Protein AF-A0A820QIF1-F1 (afdb_monomer_lite)

Foldseek 3Di:
DVLLLLLLLLLLVLLVVLCVVPPQDPVSSVVSLVVLLVVLVVVLVDPVNVNSSVSNSVNSVCLNVQQHDDPPDDRSNVVSVVVSVVVVVVVVVVCCCCVPVNVPVVVVVVVVVVD

Organism: NCBI:txid433720

Structure (mmCIF, N/CA/C/O backbone):
data_AF-A0A820QIF1-F1
#
_entry.id   AF-A0A820QIF1-F1
#
loop_
_atom_site.group_PDB
_atom_site.id
_atom_site.type_symbol
_atom_site.label_atom_id
_atom_site.label_alt_id
_atom_site.label_comp_id
_atom_site.label_asym_id
_atom_site.label_entity_id
_atom_site.label_seq_id
_atom_site.pdbx_PDB_ins_code
_atom_site.Cartn_x
_atom_site.Cartn_y
_atom_site.Cartn_z
_atom_site.occupancy
_atom_site.B_iso_or_equiv
_atom_site.auth_seq_id
_atom_site.auth_comp_id
_atom_site.auth_asym_id
_atom_site.auth_atom_id
_atom_site.pdbx_PDB_model_num
ATOM 1 N N . MET A 1 1 ? -16.363 8.177 4.083 1.00 50.50 1 MET A N 1
ATOM 2 C CA . MET A 1 1 ? -15.095 8.871 3.749 1.00 50.50 1 MET A CA 1
ATOM 3 C C . MET A 1 1 ? -13.861 8.180 4.349 1.00 50.50 1 MET A C 1
ATOM 5 O O . MET A 1 1 ? -12.969 7.849 3.581 1.00 50.50 1 MET A O 1
ATOM 9 N N . LYS A 1 2 ? -13.833 7.853 5.657 1.00 70.00 2 LYS A N 1
ATOM 10 C CA . LYS A 1 2 ? -12.684 7.202 6.339 1.00 70.00 2 LYS A CA 1
ATOM 11 C C . LYS A 1 2 ? -12.200 5.884 5.694 1.00 70.00 2 LYS A C 1
ATOM 13 O O . LYS A 1 2 ? -11.009 5.696 5.496 1.00 70.00 2 LYS A O 1
ATOM 18 N N . MET A 1 3 ? -13.122 5.012 5.274 1.00 73.75 3 MET A N 1
ATOM 19 C CA . MET A 1 3 ? -12.792 3.697 4.689 1.00 73.75 3 MET A CA 1
ATOM 20 C C . MET A 1 3 ? -12.068 3.766 3.336 1.00 73.75 3 MET A C 1
ATOM 22 O O . MET A 1 3 ? -11.284 2.881 3.010 1.00 73.75 3 MET A O 1
ATOM 26 N N . ARG A 1 4 ? -12.313 4.821 2.546 1.00 71.81 4 ARG A N 1
ATOM 27 C CA . ARG A 1 4 ? -11.675 4.990 1.233 1.00 71.81 4 ARG A CA 1
ATOM 28 C C . ARG A 1 4 ? -10.199 5.331 1.378 1.00 71.81 4 ARG A C 1
ATOM 30 O O . ARG A 1 4 ? -9.378 4.751 0.683 1.00 71.81 4 ARG A O 1
ATOM 37 N N . LEU A 1 5 ? -9.902 6.224 2.324 1.00 76.94 5 LEU A N 1
ATOM 38 C CA . LEU A 1 5 ? -8.546 6.633 2.670 1.00 76.94 5 LEU A CA 1
ATOM 39 C C . LEU A 1 5 ? -7.724 5.436 3.166 1.00 76.94 5 LEU A C 1
ATOM 41 O O . LEU A 1 5 ? -6.615 5.215 2.696 1.00 76.94 5 LEU A O 1
ATOM 45 N N . ILE A 1 6 ? -8.301 4.628 4.060 1.00 81.94 6 ILE A N 1
ATOM 46 C CA . ILE A 1 6 ? -7.661 3.416 4.592 1.00 81.94 6 ILE A CA 1
ATOM 47 C C . ILE A 1 6 ? -7.343 2.429 3.462 1.00 81.94 6 ILE A C 1
ATOM 49 O O . ILE A 1 6 ? -6.230 1.916 3.384 1.00 81.94 6 ILE A O 1
ATOM 53 N N . GLY A 1 7 ? -8.294 2.209 2.549 1.00 83.00 7 GLY A N 1
ATOM 54 C CA . GLY A 1 7 ? -8.081 1.340 1.395 1.00 83.00 7 GLY A CA 1
ATOM 55 C C . GLY A 1 7 ? -6.946 1.824 0.490 1.00 83.00 7 GLY A C 1
ATOM 56 O O . GLY A 1 7 ? -6.059 1.048 0.142 1.00 83.00 7 GLY A O 1
ATOM 57 N N . THR A 1 8 ? -6.918 3.119 0.160 1.00 81.75 8 THR A N 1
ATOM 58 C CA . THR A 1 8 ? -5.832 3.691 -0.651 1.00 81.75 8 THR A CA 1
ATOM 59 C C . THR A 1 8 ? -4.477 3.608 0.044 1.00 81.75 8 THR A C 1
ATOM 61 O O . THR A 1 8 ? -3.476 3.360 -0.620 1.00 81.75 8 THR A O 1
ATOM 64 N N . LEU A 1 9 ? -4.447 3.769 1.369 1.00 83.19 9 LEU A N 1
ATOM 65 C CA . LEU A 1 9 ? -3.229 3.713 2.175 1.00 83.19 9 LEU A CA 1
ATOM 66 C C . LEU A 1 9 ? -2.605 2.317 2.130 1.00 83.19 9 LEU A C 1
ATOM 68 O O . LEU A 1 9 ? -1.443 2.174 1.756 1.00 83.19 9 LEU A O 1
ATOM 72 N N . PHE A 1 10 ? -3.402 1.283 2.414 1.00 84.38 10 PHE A N 1
ATOM 73 C CA . PHE A 1 10 ? -2.945 -0.104 2.331 1.00 84.38 10 PHE A CA 1
ATOM 74 C C . PHE A 1 10 ? -2.489 -0.465 0.920 1.00 84.38 10 PHE A C 1
ATOM 76 O O . PHE A 1 10 ? -1.433 -1.070 0.748 1.00 84.38 10 PHE A O 1
ATOM 83 N N . GLY A 1 11 ? -3.250 -0.050 -0.093 1.00 84.69 11 GLY A N 1
ATOM 84 C CA . GLY A 1 11 ? -2.885 -0.293 -1.480 1.00 84.69 11 GLY A CA 1
ATOM 85 C C . GLY A 1 11 ? -1.574 0.380 -1.897 1.00 84.69 11 GLY A C 1
ATOM 86 O O . GLY A 1 11 ? -0.756 -0.241 -2.570 1.00 84.69 11 GLY A O 1
ATOM 87 N N . ALA A 1 12 ? -1.335 1.622 -1.473 1.00 82.00 12 ALA A N 1
ATOM 88 C CA . ALA A 1 12 ? -0.086 2.330 -1.751 1.00 82.00 12 ALA A CA 1
ATOM 89 C C . ALA A 1 12 ? 1.112 1.695 -1.024 1.00 82.00 12 ALA A C 1
ATOM 91 O O . ALA A 1 12 ? 2.172 1.526 -1.627 1.00 82.00 12 ALA A O 1
ATOM 92 N N . MET A 1 13 ? 0.933 1.275 0.234 1.00 84.50 13 MET A N 1
ATOM 93 C CA . MET A 1 13 ? 1.970 0.566 0.992 1.00 84.50 13 MET A CA 1
ATOM 94 C C . MET A 1 13 ? 2.380 -0.737 0.302 1.00 84.50 13 MET A C 1
ATOM 96 O O . MET A 1 13 ? 3.571 -0.999 0.152 1.00 84.50 13 MET A O 1
ATOM 100 N N . TRP A 1 14 ? 1.418 -1.535 -0.172 1.00 85.25 14 TRP A N 1
ATOM 101 C CA . TRP A 1 14 ? 1.741 -2.778 -0.873 1.00 85.25 14 TRP A CA 1
ATOM 102 C C . TRP A 1 14 ? 2.444 -2.545 -2.209 1.00 85.25 14 TRP A C 1
ATOM 104 O O . TRP A 1 14 ? 3.376 -3.276 -2.548 1.00 85.25 14 TRP A O 1
ATOM 114 N N . ALA A 1 15 ? 2.051 -1.507 -2.952 1.00 82.25 15 ALA A N 1
ATOM 115 C CA . ALA A 1 15 ? 2.741 -1.126 -4.183 1.00 82.25 15 ALA A CA 1
ATOM 116 C C . ALA A 1 15 ? 4.217 -0.790 -3.922 1.00 82.25 15 ALA A C 1
ATOM 118 O O . ALA A 1 15 ? 5.095 -1.220 -4.671 1.00 82.25 15 ALA A O 1
ATOM 119 N N . TYR A 1 16 ? 4.488 -0.067 -2.833 1.00 81.31 16 TY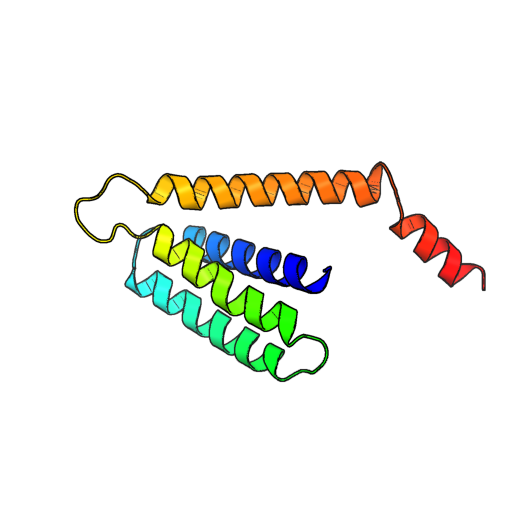R A N 1
ATOM 120 C CA . TYR A 1 16 ? 5.841 0.291 -2.422 1.00 81.31 16 TYR A CA 1
ATOM 121 C C . TYR A 1 16 ? 6.657 -0.924 -1.957 1.00 81.31 16 TYR A C 1
ATOM 123 O O . TYR A 1 16 ? 7.800 -1.094 -2.372 1.00 81.31 16 TYR A O 1
ATOM 131 N N . ILE A 1 17 ? 6.061 -1.822 -1.165 1.00 83.81 17 ILE A N 1
ATOM 132 C CA . ILE A 1 17 ? 6.706 -3.082 -0.757 1.00 83.81 17 ILE A CA 1
ATOM 133 C C . ILE A 1 17 ? 7.044 -3.932 -1.985 1.00 83.81 17 ILE A C 1
ATOM 135 O O . ILE A 1 17 ? 8.158 -4.436 -2.101 1.00 83.81 17 ILE A O 1
ATOM 139 N N . THR A 1 18 ? 6.108 -4.042 -2.929 1.00 82.81 18 THR A N 1
ATOM 140 C CA . THR A 1 18 ? 6.316 -4.780 -4.180 1.00 82.81 18 THR A CA 1
ATOM 141 C C . THR A 1 18 ? 7.471 -4.177 -4.981 1.00 82.81 18 THR A C 1
ATOM 143 O O . THR A 1 18 ? 8.304 -4.911 -5.505 1.00 82.81 18 THR A O 1
ATOM 146 N N . TYR A 1 19 ? 7.572 -2.845 -5.035 1.00 78.44 19 TYR A N 1
ATOM 147 C CA . TYR A 1 19 ? 8.701 -2.165 -5.668 1.00 78.44 19 TYR A CA 1
ATOM 148 C C . TYR A 1 19 ? 10.038 -2.499 -5.004 1.00 78.44 19 TYR A C 1
ATOM 150 O O . TYR A 1 19 ? 10.970 -2.901 -5.697 1.00 78.44 19 TYR A O 1
ATOM 158 N N . LEU A 1 20 ? 10.127 -2.381 -3.678 1.00 82.44 20 LEU A N 1
ATOM 159 C CA . LEU A 1 20 ? 11.360 -2.678 -2.948 1.00 82.44 20 LEU A CA 1
ATOM 160 C C . LEU A 1 20 ? 11.787 -4.143 -3.089 1.00 82.44 20 LEU A C 1
ATOM 162 O O . LEU A 1 20 ? 12.977 -4.426 -3.179 1.00 82.44 20 LEU A O 1
ATOM 166 N N . ALA A 1 21 ? 10.828 -5.069 -3.111 1.00 84.25 21 ALA A N 1
ATOM 167 C CA . ALA A 1 21 ? 11.117 -6.497 -3.147 1.00 84.25 21 ALA A CA 1
ATOM 168 C C . ALA A 1 21 ? 11.514 -7.004 -4.540 1.00 84.25 21 ALA A C 1
ATOM 170 O O . ALA A 1 21 ? 12.315 -7.929 -4.654 1.00 84.25 21 ALA A O 1
ATOM 171 N N . VAL A 1 22 ? 10.922 -6.443 -5.594 1.00 80.62 22 VAL A N 1
ATOM 172 C CA . VAL A 1 22 ? 10.978 -7.025 -6.942 1.00 80.62 22 VAL A CA 1
ATOM 173 C C . VAL A 1 22 ? 11.635 -6.106 -7.976 1.00 80.62 22 VAL A C 1
ATOM 175 O O . VAL A 1 22 ? 12.014 -6.562 -9.062 1.00 80.62 22 VAL A O 1
ATOM 178 N N . SER A 1 23 ? 11.803 -4.820 -7.655 1.00 75.00 23 SER A N 1
ATOM 179 C CA . SER A 1 23 ? 12.243 -3.801 -8.613 1.00 75.00 23 SER A CA 1
ATOM 180 C C . SER A 1 23 ? 11.380 -3.871 -9.884 1.00 75.00 23 SER A C 1
ATOM 182 O O . SER A 1 23 ? 10.169 -4.059 -9.773 1.00 75.00 23 SER A O 1
ATOM 184 N N . ASP A 1 24 ? 11.956 -3.740 -11.082 1.00 70.06 24 ASP A N 1
ATOM 185 C CA . ASP A 1 24 ? 11.216 -3.631 -12.351 1.00 70.06 24 ASP A CA 1
ATOM 186 C C . ASP A 1 24 ? 10.926 -4.952 -13.071 1.00 70.06 24 ASP A C 1
ATOM 188 O O . ASP A 1 24 ? 10.510 -4.959 -14.231 1.00 70.06 24 ASP A O 1
ATOM 192 N N . ASN A 1 25 ? 11.083 -6.094 -12.397 1.00 74.88 25 ASN A N 1
ATOM 193 C CA . ASN A 1 25 ? 10.682 -7.357 -13.002 1.00 74.88 25 ASN A CA 1
ATOM 194 C C . ASN A 1 25 ? 9.148 -7.504 -12.994 1.00 74.88 25 ASN A C 1
ATOM 196 O O . ASN A 1 25 ? 8.512 -7.715 -11.957 1.00 74.88 25 ASN A O 1
ATOM 200 N N . VAL A 1 26 ? 8.560 -7.427 -14.187 1.00 71.88 26 VAL A N 1
ATOM 201 C CA . VAL A 1 26 ? 7.112 -7.483 -14.426 1.00 71.88 26 VAL A CA 1
ATOM 202 C C . VAL A 1 26 ? 6.482 -8.777 -13.904 1.00 71.88 26 VAL A C 1
ATOM 204 O O . VAL A 1 26 ? 5.468 -8.734 -13.210 1.00 71.88 26 VAL A O 1
ATOM 207 N N . TYR A 1 27 ? 7.092 -9.931 -14.179 1.00 76.94 27 TYR A N 1
ATOM 208 C CA . TYR A 1 27 ? 6.531 -11.236 -13.807 1.00 76.94 27 TYR A CA 1
ATOM 209 C C . TYR A 1 27 ? 6.486 -11.430 -12.294 1.00 76.94 27 TYR A C 1
ATOM 211 O O . TYR A 1 27 ? 5.476 -11.859 -11.737 1.00 76.94 27 TYR A O 1
ATOM 219 N N . HIS A 1 28 ? 7.562 -11.049 -11.613 1.00 80.69 28 HIS A N 1
ATOM 220 C CA . HIS A 1 28 ? 7.617 -11.085 -10.158 1.00 80.69 28 HIS A CA 1
ATOM 221 C C . HIS A 1 28 ? 6.662 -10.054 -9.523 1.00 80.69 28 HIS A C 1
ATOM 223 O O . HIS A 1 28 ? 6.091 -10.324 -8.466 1.00 80.69 28 HIS A O 1
ATOM 229 N N . THR A 1 29 ? 6.430 -8.907 -10.177 1.00 76.94 29 THR A N 1
ATOM 230 C CA . THR A 1 29 ? 5.487 -7.878 -9.703 1.00 76.94 29 THR A CA 1
ATOM 231 C C . THR A 1 29 ? 4.063 -8.424 -9.729 1.00 76.94 29 THR A C 1
ATOM 233 O O . THR A 1 29 ? 3.348 -8.335 -8.731 1.00 76.94 29 THR A O 1
ATOM 236 N N . PHE A 1 30 ? 3.669 -9.081 -10.825 1.00 78.88 30 PHE A N 1
ATOM 237 C CA . PHE A 1 30 ? 2.395 -9.797 -10.891 1.00 78.88 30 PHE A CA 1
ATOM 238 C C . PHE A 1 30 ? 2.300 -10.893 -9.828 1.00 78.88 30 PHE A C 1
ATOM 240 O O . PHE A 1 30 ? 1.273 -10.993 -9.158 1.00 78.88 30 PHE A O 1
ATOM 247 N N . GLY A 1 31 ? 3.380 -11.649 -9.609 1.00 84.31 31 GLY A N 1
ATOM 248 C CA . GLY A 1 31 ? 3.455 -12.654 -8.548 1.00 84.31 31 GLY A CA 1
ATOM 249 C C . GLY A 1 31 ? 3.172 -12.085 -7.153 1.00 84.31 31 GLY A C 1
ATOM 250 O O . GLY A 1 31 ? 2.436 -12.701 -6.389 1.00 84.31 31 GLY A O 1
ATOM 251 N N . MET A 1 32 ? 3.678 -10.890 -6.836 1.00 84.19 32 MET A N 1
ATOM 252 C CA . MET A 1 32 ? 3.419 -10.204 -5.561 1.00 84.19 32 MET A CA 1
ATOM 253 C C . MET A 1 32 ? 2.023 -9.582 -5.455 1.00 84.19 32 MET A C 1
ATOM 255 O O . MET A 1 32 ? 1.503 -9.424 -4.350 1.00 84.19 32 MET A O 1
ATOM 259 N N . LEU A 1 33 ? 1.368 -9.254 -6.569 1.00 82.06 33 LEU A N 1
ATOM 260 C CA . LEU A 1 33 ? -0.010 -8.755 -6.542 1.00 82.06 33 LEU A CA 1
ATOM 261 C C . LEU A 1 33 ? -1.027 -9.863 -6.234 1.00 82.06 33 LEU A C 1
ATOM 263 O O . LEU A 1 33 ? -2.027 -9.597 -5.568 1.00 82.06 33 LEU A O 1
ATOM 267 N N . VAL A 1 34 ? -0.770 -11.102 -6.664 1.00 84.44 34 VAL A N 1
ATOM 268 C CA . VAL A 1 34 ? -1.663 -12.254 -6.438 1.00 84.44 34 VAL A CA 1
ATOM 269 C C . VAL A 1 34 ? -2.027 -12.460 -4.957 1.00 84.44 34 VAL A C 1
ATOM 271 O O . VAL A 1 34 ? -3.222 -12.449 -4.651 1.00 84.44 34 VAL A O 1
ATOM 274 N N . PRO A 1 35 ? -1.075 -12.613 -4.011 1.00 85.94 35 PRO A N 1
ATOM 275 C CA . PRO A 1 35 ? -1.416 -12.838 -2.607 1.00 85.94 35 PRO A CA 1
ATOM 276 C C . PRO A 1 35 ? -2.187 -11.660 -2.000 1.00 85.94 35 PRO A C 1
ATOM 278 O O . PRO A 1 35 ? -3.084 -11.868 -1.185 1.00 85.94 35 PRO A O 1
ATOM 281 N N . TRP A 1 36 ? -1.904 -10.431 -2.438 1.00 87.44 36 TRP A N 1
ATOM 282 C CA . TRP A 1 36 ? -2.605 -9.239 -1.965 1.00 87.44 36 TRP A CA 1
ATOM 283 C C . TRP A 1 36 ? -4.059 -9.181 -2.424 1.00 87.44 36 TRP A C 1
ATOM 285 O O . TRP A 1 36 ? -4.957 -8.917 -1.623 1.00 87.44 36 TRP A O 1
ATOM 295 N N . ILE A 1 37 ? -4.304 -9.478 -3.701 1.00 81.94 37 ILE A N 1
ATOM 296 C CA . ILE A 1 37 ? -5.652 -9.539 -4.272 1.00 81.94 37 ILE A CA 1
ATOM 297 C C . ILE A 1 37 ? -6.465 -10.648 -3.599 1.00 81.94 37 ILE A C 1
ATOM 299 O O . ILE A 1 37 ? -7.636 -10.437 -3.293 1.00 81.94 37 ILE A O 1
ATOM 303 N N . LEU A 1 38 ? -5.858 -11.804 -3.314 1.00 85.81 38 LEU A N 1
ATOM 304 C CA . LEU A 1 38 ? -6.532 -12.896 -2.607 1.00 85.81 38 LEU A CA 1
ATOM 305 C C . LEU A 1 38 ? -6.885 -12.510 -1.166 1.00 85.81 38 LEU A C 1
ATOM 307 O O . LEU A 1 38 ? -8.022 -12.706 -0.734 1.00 85.81 38 LEU A O 1
ATOM 311 N N . PHE A 1 39 ? -5.945 -11.903 -0.440 1.00 86.06 39 PHE A N 1
ATOM 312 C CA . PHE A 1 39 ? -6.160 -11.470 0.939 1.00 86.06 39 PHE A CA 1
ATOM 313 C C . PHE A 1 39 ? -7.249 -10.394 1.047 1.00 86.06 39 PHE A C 1
ATOM 315 O O . PHE A 1 39 ? -8.183 -10.526 1.841 1.00 86.06 39 PHE A O 1
ATOM 322 N N . PHE A 1 40 ? -7.193 -9.355 0.208 1.00 83.88 40 PHE A N 1
ATOM 323 C CA . PHE A 1 40 ? -8.220 -8.310 0.203 1.00 83.88 40 PHE A CA 1
ATOM 324 C C . PHE A 1 40 ? -9.529 -8.748 -0.460 1.00 83.88 40 PHE A C 1
ATOM 326 O O . PHE A 1 40 ? -10.590 -8.232 -0.110 1.00 83.88 40 PHE A O 1
ATOM 333 N N . GLY A 1 41 ? -9.487 -9.742 -1.346 1.00 79.56 41 GLY A N 1
ATOM 334 C CA . GLY A 1 41 ? -10.666 -10.434 -1.857 1.00 79.56 41 GLY A CA 1
ATOM 335 C C . GLY A 1 41 ? -11.426 -11.162 -0.748 1.00 79.56 41 GLY A C 1
ATOM 336 O O . GLY A 1 41 ? -12.649 -11.050 -0.680 1.00 79.56 41 GLY A O 1
ATOM 337 N N . TYR A 1 42 ? -10.711 -11.818 0.171 1.00 82.81 42 TYR A N 1
ATOM 338 C CA . TYR A 1 42 ? -11.304 -12.400 1.376 1.00 82.81 42 TYR A CA 1
ATOM 339 C C . TYR A 1 42 ? -11.794 -11.321 2.352 1.00 82.81 42 TYR A C 1
ATOM 341 O O . TYR A 1 42 ? -12.944 -11.353 2.776 1.00 82.81 42 TYR A O 1
ATOM 349 N N . LEU A 1 43 ? -10.989 -10.296 2.658 1.00 80.81 43 LEU A N 1
ATOM 350 C CA . LEU A 1 43 ? -11.430 -9.204 3.542 1.00 80.81 43 LEU A CA 1
ATOM 351 C C . LEU A 1 43 ? -12.669 -8.474 3.010 1.00 80.81 43 LEU A C 1
ATOM 353 O O . LEU A 1 43 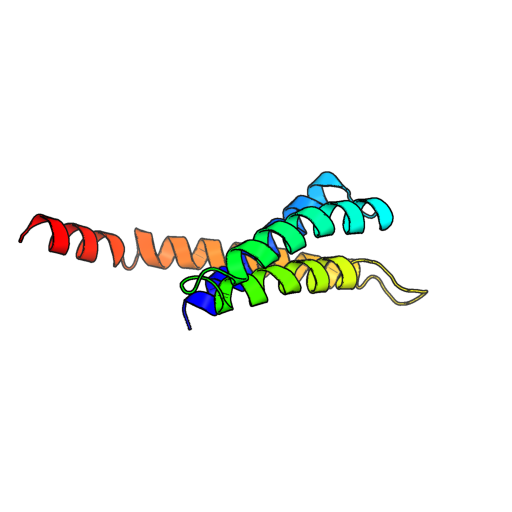? -13.480 -7.992 3.797 1.00 80.81 43 LEU A O 1
ATOM 357 N N . LYS A 1 44 ? -12.856 -8.419 1.688 1.00 78.00 44 LYS A N 1
ATOM 358 C CA . LYS A 1 44 ? -14.060 -7.855 1.074 1.00 78.00 44 LYS A CA 1
ATOM 359 C C . LYS A 1 44 ? -15.333 -8.614 1.465 1.00 78.00 44 LYS A C 1
ATOM 361 O O . LYS A 1 44 ? -16.388 -7.983 1.523 1.00 78.00 44 LYS A O 1
ATOM 366 N N . SER A 1 45 ? -15.266 -9.920 1.740 1.00 80.44 45 SER A N 1
ATOM 367 C CA . SER A 1 45 ? -16.442 -10.695 2.162 1.00 80.44 45 SER A CA 1
ATOM 368 C C . SER A 1 45 ? -16.885 -10.370 3.592 1.00 80.44 45 SER A C 1
ATOM 370 O O . SER A 1 45 ? -18.004 -10.705 3.976 1.00 80.44 45 SER A O 1
ATOM 372 N N . LEU A 1 46 ? -16.044 -9.696 4.383 1.00 82.06 46 LEU A N 1
ATOM 373 C CA . LEU A 1 46 ? -16.405 -9.214 5.710 1.00 82.06 46 LEU A CA 1
ATOM 374 C C . LEU A 1 46 ? -17.148 -7.874 5.594 1.00 82.06 46 LEU A C 1
ATOM 376 O O . LEU A 1 46 ? -16.612 -6.889 5.085 1.00 82.06 46 LEU A O 1
ATOM 380 N N . SER A 1 47 ? -18.372 -7.825 6.130 1.00 72.50 47 SER A N 1
ATOM 381 C CA . SER A 1 47 ? -19.285 -6.662 6.091 1.00 72.50 47 SER A CA 1
ATOM 382 C C . SER A 1 47 ? -18.624 -5.334 6.511 1.00 72.50 47 SER A C 1
ATOM 384 O O . SER A 1 47 ? -18.854 -4.290 5.904 1.00 72.50 47 SER A O 1
ATOM 386 N N . GLN A 1 48 ? -17.713 -5.383 7.487 1.00 77.88 48 GLN A N 1
ATOM 387 C CA . GLN A 1 48 ? -16.957 -4.231 7.989 1.00 77.88 48 GLN A CA 1
ATOM 388 C C . GLN A 1 48 ? -15.960 -3.639 6.977 1.00 77.88 48 GLN A C 1
ATOM 390 O O . GLN A 1 48 ? -15.669 -2.448 7.038 1.00 77.88 48 GLN A O 1
ATOM 395 N N . TRP A 1 49 ? -15.400 -4.444 6.074 1.00 76.62 49 TRP A N 1
ATOM 396 C CA . TRP A 1 49 ? -14.238 -4.051 5.268 1.00 76.62 49 TRP A CA 1
ATOM 397 C C . TRP A 1 49 ? -14.537 -3.914 3.779 1.00 76.62 49 TRP A C 1
ATOM 399 O O . TRP A 1 49 ? -13.681 -3.416 3.053 1.00 76.62 49 TRP A O 1
ATOM 409 N N . GLY A 1 50 ? -15.738 -4.276 3.315 1.00 76.19 50 GLY A N 1
ATOM 410 C CA . GLY A 1 50 ? -16.074 -4.384 1.889 1.00 76.19 50 GLY A CA 1
ATOM 411 C C . GLY A 1 50 ? -15.592 -3.218 1.015 1.00 76.19 50 GLY A C 1
ATOM 412 O O . GLY A 1 50 ? -14.970 -3.429 -0.029 1.00 76.19 50 GLY A O 1
ATOM 413 N N . TYR A 1 51 ? -15.805 -1.976 1.458 1.00 77.50 51 TYR A N 1
ATOM 414 C CA . TYR A 1 51 ? -15.402 -0.792 0.694 1.00 77.50 51 TYR A CA 1
ATOM 415 C C . TYR A 1 51 ? -13.894 -0.508 0.754 1.00 77.50 51 TYR A C 1
ATOM 417 O O . TYR A 1 51 ? -13.273 -0.252 -0.277 1.00 77.50 51 TYR A O 1
ATOM 425 N N . ALA A 1 52 ? -13.289 -0.584 1.944 1.00 82.06 52 ALA A N 1
ATOM 426 C CA . ALA A 1 52 ? -11.852 -0.372 2.122 1.00 82.06 52 ALA A CA 1
ATOM 427 C C . ALA A 1 52 ? -11.036 -1.454 1.404 1.00 82.06 52 ALA A C 1
ATOM 429 O O . ALA A 1 52 ? -10.058 -1.145 0.728 1.00 82.06 52 ALA A O 1
ATOM 430 N N . ALA A 1 53 ? -11.485 -2.705 1.490 1.00 80.75 53 ALA A N 1
ATOM 431 C CA . ALA A 1 53 ? -10.840 -3.850 0.875 1.00 80.75 53 ALA A CA 1
ATOM 432 C C . ALA A 1 53 ? -10.908 -3.807 -0.653 1.00 80.75 53 ALA A C 1
ATOM 434 O O . ALA A 1 53 ? -9.922 -4.103 -1.322 1.00 80.75 53 ALA A O 1
ATOM 435 N N . THR A 1 54 ? -12.034 -3.351 -1.211 1.00 78.62 54 THR A N 1
ATOM 436 C CA . THR A 1 54 ? -12.153 -3.143 -2.660 1.00 78.62 54 THR A CA 1
ATOM 437 C C . THR A 1 54 ? -11.128 -2.116 -3.141 1.00 78.62 54 THR A C 1
ATOM 439 O O . THR A 1 54 ? -10.392 -2.377 -4.086 1.00 78.62 54 THR A O 1
ATOM 442 N N . VAL A 1 55 ? -11.023 -0.969 -2.465 1.00 81.25 55 VAL A N 1
ATOM 443 C CA . VAL A 1 55 ? -10.060 0.075 -2.846 1.00 81.25 55 VAL A CA 1
ATOM 444 C C . VAL A 1 55 ? -8.615 -0.411 -2.664 1.00 81.25 55 VAL A C 1
ATOM 446 O O . VAL A 1 55 ? -7.816 -0.274 -3.586 1.00 81.25 55 VAL A O 1
ATOM 449 N N . ALA A 1 56 ? -8.302 -1.066 -1.542 1.00 83.38 56 ALA A N 1
ATOM 450 C CA . ALA A 1 56 ? -6.979 -1.636 -1.274 1.00 83.38 56 ALA A CA 1
ATOM 451 C C . ALA A 1 56 ? -6.553 -2.705 -2.285 1.00 83.38 56 ALA A C 1
ATOM 453 O O . ALA A 1 56 ? -5.363 -2.843 -2.552 1.00 83.38 56 ALA A O 1
ATOM 454 N N . CYS A 1 57 ? -7.499 -3.443 -2.865 1.00 80.62 57 CYS A N 1
ATOM 455 C CA . CYS A 1 57 ? -7.218 -4.449 -3.883 1.00 80.62 57 CYS A CA 1
ATOM 456 C C . CYS A 1 57 ? -6.796 -3.821 -5.223 1.00 80.62 57 CYS A C 1
ATOM 458 O O . CYS A 1 57 ? -5.892 -4.330 -5.882 1.00 80.62 57 CYS A O 1
ATOM 460 N N . PHE A 1 58 ? -7.429 -2.715 -5.633 1.00 75.44 58 PHE A N 1
ATOM 461 C CA . PHE A 1 58 ? -7.187 -2.098 -6.944 1.00 75.44 58 PHE A CA 1
ATOM 462 C C . PHE A 1 58 ? -6.047 -1.078 -6.944 1.00 75.44 58 PHE A C 1
ATOM 464 O O . PHE A 1 58 ? -5.318 -0.971 -7.929 1.00 75.44 58 PHE A O 1
ATOM 471 N N . THR A 1 59 ? -5.860 -0.337 -5.852 1.00 82.25 59 THR A N 1
ATOM 472 C CA . THR A 1 59 ? -4.829 0.704 -5.763 1.00 82.25 59 THR A CA 1
ATOM 473 C C . THR A 1 59 ? -3.403 0.211 -6.081 1.00 82.25 59 THR A C 1
ATOM 475 O O . THR A 1 59 ? -2.757 0.860 -6.903 1.00 82.25 59 THR A O 1
ATOM 478 N N . PRO A 1 60 ? -2.893 -0.916 -5.540 1.00 78.50 60 PRO A N 1
ATOM 479 C CA . PRO A 1 60 ? -1.532 -1.348 -5.833 1.00 78.50 60 PRO A CA 1
ATOM 480 C C . PRO A 1 60 ? -1.361 -1.784 -7.279 1.00 78.50 60 PRO A C 1
ATOM 482 O O . PRO A 1 60 ? -0.317 -1.513 -7.860 1.00 78.50 60 PRO A O 1
ATOM 485 N N . VAL A 1 61 ? -2.390 -2.401 -7.867 1.00 77.50 61 VAL A N 1
ATOM 486 C CA . VAL A 1 61 ? -2.406 -2.825 -9.272 1.00 77.50 61 VAL A CA 1
ATOM 487 C C . VAL A 1 61 ? -2.262 -1.614 -10.190 1.00 77.50 61 VAL A C 1
ATOM 489 O O . VAL A 1 61 ? -1.409 -1.611 -11.068 1.00 77.50 61 VAL A O 1
ATOM 492 N N . ILE A 1 62 ? -3.035 -0.551 -9.947 1.00 75.44 62 ILE A N 1
ATOM 493 C CA . ILE A 1 62 ? -2.968 0.686 -10.741 1.00 75.44 62 ILE A CA 1
ATOM 494 C C . ILE A 1 62 ? -1.579 1.329 -10.638 1.00 75.44 62 ILE A C 1
ATOM 496 O O . ILE A 1 62 ? -1.019 1.759 -11.642 1.00 75.44 62 ILE A O 1
ATOM 500 N N . ILE A 1 63 ? -1.013 1.379 -9.432 1.00 76.19 63 ILE A N 1
ATOM 501 C CA . ILE A 1 63 ? 0.285 2.013 -9.180 1.00 76.19 63 ILE A CA 1
ATOM 502 C C . ILE A 1 63 ? 1.431 1.211 -9.813 1.00 76.19 63 ILE A C 1
ATOM 504 O O . ILE A 1 63 ? 2.283 1.784 -10.488 1.00 76.19 63 ILE A O 1
ATOM 508 N N . THR A 1 64 ? 1.459 -0.108 -9.614 1.00 73.25 64 THR A N 1
ATOM 509 C CA . THR A 1 64 ? 2.520 -0.972 -10.160 1.00 73.25 64 THR A CA 1
ATOM 510 C C . THR A 1 64 ? 2.435 -1.097 -11.678 1.00 73.25 64 THR A C 1
ATOM 512 O 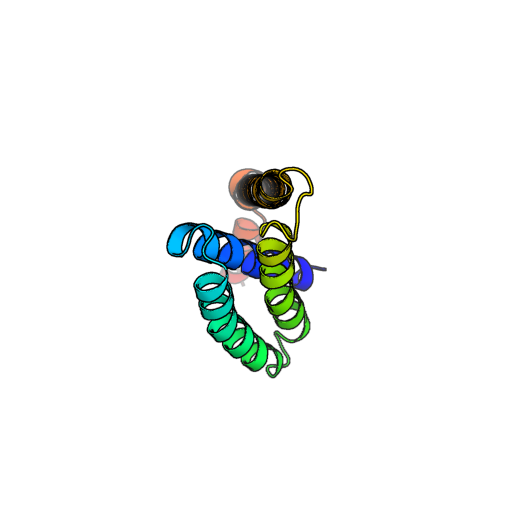O . THR A 1 64 ? 3.465 -0.996 -12.338 1.00 73.25 64 THR A O 1
ATOM 515 N N . LEU A 1 65 ? 1.234 -1.223 -12.253 1.00 68.56 65 LEU A N 1
ATOM 516 C CA . LEU A 1 65 ? 1.053 -1.226 -13.710 1.00 68.56 65 LEU A CA 1
ATOM 517 C C . LEU A 1 65 ? 1.371 0.129 -14.341 1.00 68.56 65 LEU A C 1
ATOM 519 O O . LEU A 1 65 ? 1.949 0.164 -15.419 1.00 68.56 65 LEU A O 1
ATOM 523 N N . GLY A 1 66 ? 1.043 1.234 -13.666 1.00 65.06 66 GLY A N 1
ATOM 524 C CA . GLY A 1 66 ? 1.414 2.575 -14.119 1.00 65.06 66 GLY A CA 1
ATOM 525 C C . GLY A 1 66 ? 2.924 2.830 -14.103 1.00 65.06 66 GLY A C 1
ATOM 526 O O . GLY A 1 66 ? 3.387 3.751 -14.772 1.00 65.06 66 GLY A O 1
ATOM 527 N N . ARG A 1 67 ? 3.694 2.022 -13.358 1.00 65.69 67 ARG A N 1
ATOM 528 C CA . ARG A 1 67 ? 5.157 2.113 -13.311 1.00 65.69 67 ARG A CA 1
ATOM 529 C C . ARG A 1 67 ? 5.835 1.368 -14.459 1.00 65.69 67 ARG A C 1
ATOM 531 O O . ARG A 1 67 ? 6.875 1.815 -14.935 1.00 65.69 67 ARG A O 1
ATOM 538 N N . ILE A 1 68 ? 5.281 0.228 -14.868 1.00 62.69 68 ILE A N 1
ATOM 539 C CA . ILE A 1 68 ? 5.888 -0.629 -15.889 1.00 62.69 68 ILE A CA 1
ATOM 540 C C . ILE A 1 68 ? 5.771 0.079 -17.247 1.00 62.69 68 ILE A C 1
ATOM 542 O O . ILE A 1 68 ? 4.652 0.354 -17.685 1.00 62.69 68 ILE A O 1
ATOM 546 N N . PRO A 1 69 ? 6.888 0.371 -17.938 1.00 56.16 69 PRO A N 1
ATOM 547 C CA . PRO A 1 69 ? 6.828 0.968 -19.263 1.00 56.16 69 PRO A CA 1
ATOM 548 C C . PRO A 1 69 ? 6.193 -0.030 -20.241 1.00 56.16 69 PRO A C 1
ATOM 550 O O . PRO A 1 69 ? 6.764 -1.075 -20.549 1.00 56.16 69 PRO A O 1
ATOM 553 N N . TYR A 1 70 ? 4.990 0.282 -20.718 1.00 50.25 70 TYR A N 1
ATOM 554 C CA . TYR A 1 70 ? 4.360 -0.409 -21.841 1.00 50.25 70 TYR A CA 1
ATOM 555 C C . TYR A 1 70 ? 4.743 0.327 -23.138 1.00 50.25 70 TYR A C 1
ATOM 557 O O . TYR A 1 70 ? 4.101 1.306 -23.508 1.00 50.25 70 TYR A O 1
ATOM 565 N N . GLY A 1 71 ? 5.791 -0.139 -23.828 1.00 53.88 71 GLY A N 1
ATOM 566 C CA . GLY A 1 71 ? 6.263 0.423 -25.108 1.00 53.88 71 GLY A CA 1
ATOM 567 C C . GLY A 1 71 ? 7.249 1.600 -24.994 1.00 53.88 71 GLY A C 1
ATOM 568 O O . GLY A 1 71 ? 7.716 1.921 -23.906 1.00 53.88 71 GLY A O 1
ATOM 569 N N . ASP A 1 72 ? 7.558 2.246 -26.129 1.00 47.28 72 ASP A N 1
ATOM 570 C CA . ASP A 1 72 ? 8.566 3.326 -26.295 1.00 47.28 72 ASP A CA 1
ATOM 571 C C . ASP A 1 72 ? 8.175 4.695 -25.692 1.00 47.28 72 ASP A C 1
ATOM 573 O O . ASP A 1 72 ? 8.748 5.738 -26.015 1.00 47.28 72 ASP A O 1
ATOM 577 N N . THR A 1 73 ? 7.172 4.748 -24.821 1.00 48.88 73 THR A N 1
ATOM 578 C CA . THR A 1 73 ? 6.742 6.005 -24.201 1.00 48.88 73 THR A CA 1
ATOM 579 C C . THR A 1 73 ? 7.585 6.315 -22.964 1.00 48.88 73 THR A C 1
ATOM 581 O O . THR A 1 73 ? 7.732 5.454 -22.102 1.00 48.88 73 THR A O 1
ATOM 584 N N . LEU A 1 74 ? 8.109 7.552 -22.917 1.00 49.72 74 LEU A N 1
ATOM 585 C CA . LEU A 1 74 ? 8.770 8.293 -21.819 1.00 49.72 74 LEU A CA 1
ATOM 586 C C . LEU A 1 74 ? 8.595 7.718 -20.396 1.00 49.72 74 LEU A C 1
ATOM 588 O O . LEU A 1 74 ? 7.529 7.194 -20.092 1.00 49.72 74 LEU A O 1
ATOM 592 N N . PRO A 1 75 ? 9.566 7.915 -19.475 1.00 55.66 75 PRO A N 1
ATOM 593 C CA . PRO A 1 75 ? 9.649 7.217 -18.188 1.00 55.66 75 PRO A CA 1
ATOM 594 C C . PRO A 1 75 ? 8.505 7.595 -17.225 1.00 55.66 75 PRO A C 1
ATOM 596 O O . PRO A 1 75 ? 8.685 8.332 -16.256 1.00 55.66 75 PRO A O 1
ATOM 599 N N . ALA A 1 76 ? 7.311 7.051 -17.468 1.00 50.78 76 ALA A N 1
ATOM 600 C CA . ALA A 1 76 ? 6.122 7.158 -16.626 1.00 50.78 76 ALA A CA 1
ATOM 601 C C . ALA A 1 76 ? 6.336 6.500 -15.251 1.00 50.78 76 ALA A C 1
ATOM 603 O O . ALA A 1 76 ? 5.662 6.853 -14.282 1.00 50.78 76 ALA A O 1
ATOM 604 N N . GLY A 1 77 ? 7.348 5.626 -15.148 1.00 52.97 77 GLY A N 1
ATOM 605 C CA . GLY A 1 77 ? 7.809 5.015 -13.904 1.00 52.97 77 GLY A CA 1
ATOM 606 C C . GLY A 1 77 ? 8.099 6.020 -12.788 1.00 52.97 77 GLY A C 1
ATOM 607 O O . GLY A 1 77 ? 7.731 5.771 -11.640 1.00 52.97 77 GLY A O 1
ATOM 608 N N . ASN A 1 78 ? 8.653 7.193 -13.119 1.00 57.28 78 ASN A N 1
ATOM 609 C CA . ASN A 1 78 ? 8.957 8.224 -12.120 1.00 57.28 78 ASN A CA 1
ATOM 610 C C . ASN A 1 78 ? 7.703 8.903 -11.559 1.00 57.28 78 ASN A C 1
ATOM 612 O O . ASN A 1 78 ? 7.681 9.270 -10.390 1.00 57.28 78 ASN A O 1
ATOM 616 N N . TYR A 1 79 ? 6.643 9.053 -12.355 1.00 57.72 79 TYR A N 1
ATOM 617 C CA . TYR A 1 79 ? 5.438 9.769 -11.926 1.00 57.72 79 TYR A CA 1
ATOM 618 C C . TYR A 1 79 ? 4.601 8.963 -10.927 1.00 57.72 79 TYR A C 1
ATOM 620 O O . TYR A 1 79 ? 4.057 9.524 -9.974 1.00 57.72 79 TYR A O 1
ATOM 628 N N . ALA A 1 80 ? 4.496 7.647 -11.133 1.00 60.12 80 ALA A N 1
ATOM 629 C CA . ALA A 1 80 ? 3.799 6.767 -10.199 1.00 60.12 80 ALA A CA 1
ATOM 630 C C . ALA A 1 80 ? 4.541 6.689 -8.856 1.00 60.12 80 ALA A C 1
ATOM 632 O O . ALA A 1 80 ? 3.903 6.750 -7.807 1.00 60.12 80 ALA A O 1
ATOM 633 N N . LEU A 1 81 ? 5.875 6.617 -8.893 1.00 59.97 81 LEU A N 1
ATOM 634 C CA . LEU A 1 81 ? 6.719 6.579 -7.701 1.00 59.97 81 LEU A CA 1
ATOM 635 C C . LEU A 1 81 ? 6.661 7.897 -6.917 1.00 59.97 81 LEU A C 1
ATOM 637 O O . LEU A 1 81 ? 6.394 7.873 -5.717 1.00 59.97 81 LEU A O 1
ATOM 641 N N . LEU A 1 82 ? 6.772 9.034 -7.611 1.00 61.91 82 LEU A N 1
ATOM 642 C CA . LEU A 1 82 ? 6.646 10.364 -7.014 1.00 61.91 82 LEU A CA 1
ATOM 643 C C . LEU A 1 82 ? 5.304 10.526 -6.281 1.00 61.91 82 LEU A C 1
ATOM 645 O O . LEU A 1 82 ? 5.266 10.997 -5.151 1.00 61.91 82 LEU A O 1
ATOM 649 N N . ARG A 1 83 ? 4.199 10.036 -6.859 1.00 63.50 83 ARG A N 1
ATOM 650 C CA . ARG A 1 83 ? 2.884 10.075 -6.193 1.00 63.50 83 ARG A CA 1
ATOM 651 C C . ARG A 1 83 ? 2.766 9.163 -4.970 1.00 63.50 83 ARG A C 1
ATOM 653 O O . ARG A 1 83 ? 1.940 9.432 -4.096 1.00 63.50 83 ARG A O 1
ATOM 660 N N . ILE A 1 84 ? 3.520 8.065 -4.907 1.00 65.62 84 ILE A N 1
ATOM 661 C CA . ILE A 1 84 ? 3.574 7.220 -3.703 1.00 65.62 84 ILE A CA 1
ATOM 662 C C . ILE A 1 84 ? 4.332 7.957 -2.601 1.00 65.62 84 ILE A C 1
ATOM 664 O O . ILE A 1 84 ? 3.856 7.990 -1.466 1.00 65.62 84 ILE A O 1
ATOM 668 N N . GLU A 1 85 ? 5.467 8.570 -2.936 1.00 64.44 85 GLU A N 1
ATOM 669 C CA . GLU A 1 85 ? 6.266 9.360 -1.997 1.00 64.44 85 GLU A CA 1
ATOM 670 C C . GLU A 1 85 ? 5.468 10.553 -1.458 1.00 64.44 85 GLU A C 1
ATOM 672 O O . GLU A 1 85 ? 5.375 10.736 -0.244 1.00 64.44 85 GLU A O 1
ATOM 677 N N . GLU A 1 86 ? 4.791 11.298 -2.332 1.00 65.44 86 GLU A N 1
ATOM 678 C CA . GLU A 1 86 ? 3.910 12.405 -1.946 1.00 65.44 86 GLU A CA 1
ATOM 679 C C . GLU A 1 86 ? 2.769 11.945 -1.026 1.00 65.44 86 GLU A C 1
ATOM 681 O O . GLU A 1 86 ? 2.465 12.608 -0.031 1.00 65.44 86 GLU A O 1
ATOM 686 N N . ASN A 1 87 ? 2.161 10.784 -1.299 1.00 65.12 87 ASN A N 1
ATOM 687 C CA . ASN A 1 87 ? 1.145 10.214 -0.412 1.00 65.12 87 ASN A CA 1
ATOM 688 C C . ASN A 1 87 ? 1.728 9.811 0.949 1.00 65.12 87 ASN A C 1
ATOM 690 O O . ASN A 1 87 ? 1.096 10.074 1.970 1.00 65.12 87 ASN A O 1
ATOM 694 N N . LEU A 1 88 ? 2.917 9.200 0.990 1.00 66.12 88 LEU A N 1
ATOM 695 C CA . LEU A 1 88 ? 3.588 8.825 2.239 1.00 66.12 88 LEU A CA 1
ATOM 696 C C . LEU A 1 88 ? 3.876 10.063 3.099 1.00 66.12 88 LEU A C 1
ATOM 698 O O . LEU A 1 88 ? 3.586 10.065 4.297 1.00 66.12 88 LEU A O 1
ATOM 702 N N . VAL A 1 89 ? 4.379 11.131 2.476 1.00 70.00 89 VAL A N 1
ATOM 703 C CA . VAL A 1 89 ? 4.606 12.423 3.133 1.00 70.00 89 VAL A CA 1
ATOM 704 C C . VAL A 1 89 ? 3.286 12.997 3.647 1.00 70.00 89 VAL A C 1
ATOM 706 O O . VAL A 1 89 ? 3.203 13.385 4.811 1.00 70.00 89 VAL A O 1
ATOM 709 N N . GLY A 1 90 ? 2.225 12.978 2.836 1.00 65.12 90 GLY A N 1
ATOM 710 C CA . GLY A 1 90 ? 0.895 13.426 3.251 1.00 65.12 90 GLY A CA 1
ATOM 711 C C . GLY A 1 90 ? 0.352 12.660 4.463 1.00 65.12 90 GLY A C 1
ATOM 712 O O . GLY A 1 90 ? -0.207 13.265 5.379 1.00 65.12 90 GLY A O 1
ATOM 713 N N . ILE A 1 91 ? 0.568 11.343 4.516 1.00 66.00 91 ILE A N 1
ATOM 714 C CA . ILE A 1 91 ? 0.182 10.492 5.650 1.00 66.00 91 ILE A CA 1
ATOM 715 C C . ILE A 1 91 ? 1.010 10.829 6.891 1.00 66.00 91 ILE A C 1
ATOM 717 O O . I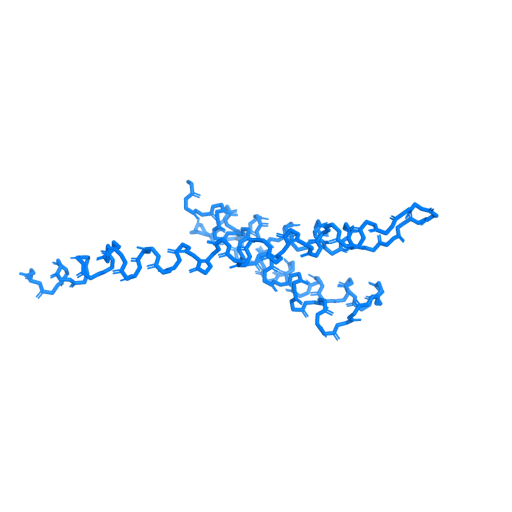LE A 1 91 ? 0.442 10.976 7.971 1.00 66.00 91 ILE A O 1
ATOM 721 N N . ALA A 1 92 ? 2.328 10.983 6.756 1.00 69.38 92 ALA A N 1
ATOM 722 C CA . ALA A 1 92 ? 3.204 11.340 7.869 1.00 69.38 92 ALA A CA 1
ATOM 723 C C . ALA A 1 92 ? 2.812 12.697 8.478 1.00 69.38 92 ALA A C 1
ATOM 725 O O . ALA A 1 92 ? 2.672 12.818 9.696 1.00 69.38 92 ALA A O 1
ATOM 726 N N . VAL A 1 93 ? 2.541 13.692 7.629 1.00 70.75 93 VAL A N 1
ATOM 727 C CA . VAL A 1 93 ? 2.056 15.014 8.048 1.00 70.75 93 VAL A CA 1
ATOM 728 C C . VAL A 1 93 ? 0.690 14.909 8.730 1.00 70.75 93 VAL A C 1
ATOM 730 O O . VAL A 1 93 ? 0.479 15.524 9.775 1.00 70.75 93 VAL A O 1
ATOM 733 N N . ALA A 1 94 ? -0.225 14.094 8.199 1.00 64.00 94 ALA A N 1
ATOM 734 C CA . ALA A 1 94 ? -1.521 13.860 8.829 1.00 64.00 94 ALA A CA 1
ATOM 735 C C . ALA A 1 94 ? -1.373 13.210 10.215 1.00 64.00 94 ALA A C 1
ATOM 737 O O . ALA A 1 94 ? -2.006 13.662 11.165 1.00 64.00 94 ALA A O 1
ATOM 738 N N . ILE A 1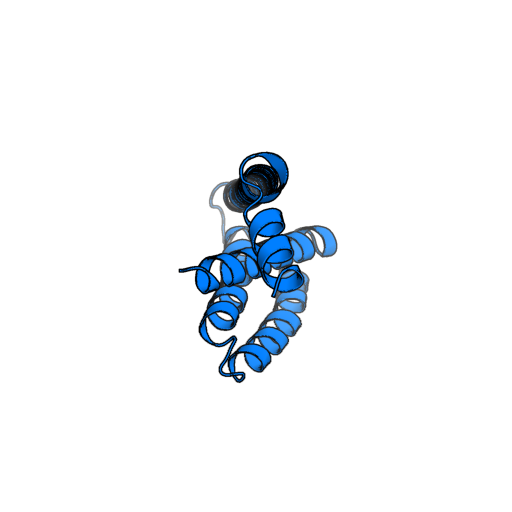 95 ? -0.511 12.202 10.373 1.00 68.88 95 ILE A N 1
ATOM 739 C CA . ILE A 1 95 ? -0.240 11.557 11.670 1.00 68.88 95 ILE A CA 1
ATOM 740 C C . ILE A 1 95 ? 0.280 12.585 12.680 1.00 68.88 95 ILE A C 1
ATOM 742 O O . ILE A 1 95 ? -0.258 12.678 13.783 1.00 68.88 95 ILE A O 1
ATOM 746 N N . VAL A 1 96 ? 1.260 13.404 12.290 1.00 75.00 96 VAL A N 1
ATOM 747 C CA . VAL A 1 96 ? 1.790 14.488 13.132 1.00 75.00 96 VAL A CA 1
ATOM 748 C C . VAL A 1 96 ? 0.677 15.453 13.543 1.00 75.00 96 VAL A C 1
ATOM 750 O O . VAL A 1 96 ? 0.526 15.751 14.727 1.00 75.00 96 VAL A O 1
ATOM 753 N N . LEU A 1 97 ? -0.161 15.885 12.601 1.00 68.19 97 LEU A N 1
ATOM 754 C CA . LEU A 1 97 ? -1.284 16.776 12.894 1.00 68.19 97 LEU A CA 1
ATOM 755 C C . LEU A 1 97 ? -2.301 16.148 13.853 1.00 68.19 97 LEU A C 1
ATOM 757 O O . LEU A 1 97 ? -2.785 16.838 14.743 1.00 68.19 97 LEU A O 1
ATOM 761 N N . THR A 1 98 ? -2.613 14.861 13.702 1.00 63.66 98 THR A N 1
ATOM 762 C CA . THR A 1 98 ? -3.681 14.201 14.479 1.00 63.66 98 THR A CA 1
ATOM 763 C C . THR A 1 98 ? -3.217 13.666 15.838 1.00 63.66 98 THR A C 1
ATOM 765 O O . THR A 1 98 ? -4.044 13.363 16.695 1.00 63.66 98 THR A O 1
ATOM 768 N N . ILE A 1 99 ? -1.911 13.490 16.042 1.00 68.25 99 ILE A N 1
ATOM 769 C CA . ILE A 1 99 ? -1.355 12.991 17.308 1.00 68.25 99 ILE A CA 1
ATOM 770 C C . ILE A 1 99 ? -0.731 14.126 18.117 1.00 68.25 99 ILE A C 1
ATOM 772 O O . ILE A 1 99 ? -0.920 14.174 19.328 1.00 68.25 99 ILE A O 1
ATOM 776 N N . ILE A 1 100 ? 0.004 15.032 17.467 1.00 70.12 100 ILE A N 1
ATOM 777 C CA . ILE A 1 100 ? 0.804 16.054 18.154 1.00 70.12 100 ILE A CA 1
ATOM 778 C C . ILE A 1 100 ? 0.034 17.372 18.262 1.00 70.12 100 ILE A C 1
ATOM 780 O O . ILE A 1 100 ? -0.002 17.971 19.332 1.00 70.12 100 ILE A O 1
ATOM 784 N N . ILE A 1 101 ? -0.581 17.831 17.167 1.00 71.00 101 ILE A N 1
ATOM 785 C CA . ILE A 1 101 ? -1.172 19.181 17.098 1.00 71.00 101 ILE A CA 1
ATOM 786 C C . ILE A 1 101 ? -2.636 19.179 17.556 1.00 71.00 101 ILE A C 1
ATOM 788 O O . ILE A 1 101 ? -3.038 20.010 18.365 1.00 71.00 101 ILE A O 1
ATOM 792 N N . PHE A 1 102 ? -3.429 18.226 17.073 1.00 64.50 102 PHE A N 1
ATOM 793 C CA . PHE A 1 102 ? -4.819 18.015 17.461 1.00 64.50 102 PHE A CA 1
ATOM 794 C C . PHE A 1 102 ? -4.956 16.598 18.000 1.00 64.50 102 PHE A C 1
ATOM 796 O O . PHE A 1 102 ? -5.331 15.715 17.231 1.00 64.50 102 PHE A O 1
ATOM 803 N N . PRO A 1 103 ? -4.657 16.349 19.286 1.00 63.00 103 PRO A N 1
ATOM 804 C CA . PRO A 1 103 ? -4.652 15.011 19.856 1.00 63.00 103 PRO A CA 1
ATOM 805 C C . PRO A 1 103 ? -6.095 14.539 20.086 1.00 63.00 103 PRO A C 1
ATOM 807 O O . PRO A 1 103 ? -6.547 14.361 21.215 1.00 63.00 103 PRO A O 1
ATOM 810 N N . VAL A 1 104 ? -6.844 14.330 19.001 1.00 62.00 104 VAL A N 1
ATOM 811 C CA . VAL A 1 104 ? -8.213 13.796 19.030 1.00 62.00 104 VAL A CA 1
ATOM 812 C C . VAL A 1 104 ? -8.207 12.425 19.714 1.00 62.00 104 VAL A C 1
ATOM 814 O O . VAL A 1 104 ? -9.106 12.116 20.487 1.00 62.00 104 VAL A O 1
ATOM 817 N N . PHE A 1 105 ? -7.125 11.657 19.532 1.00 54.38 105 PHE A N 1
ATOM 818 C CA . PHE A 1 105 ? -6.882 10.403 20.245 1.00 54.38 105 PHE A CA 1
ATOM 819 C C . PHE A 1 105 ? -6.746 10.569 21.764 1.00 54.38 105 PHE A C 1
ATOM 821 O O . PHE A 1 105 ? -7.269 9.737 22.498 1.00 54.38 105 PHE A O 1
ATOM 828 N N . ALA A 1 106 ? -6.079 11.618 22.260 1.00 56.72 106 ALA A N 1
ATOM 829 C CA . ALA A 1 106 ? -5.946 11.823 23.706 1.00 56.72 106 ALA A CA 1
ATOM 830 C C . ALA A 1 106 ? -7.294 12.179 24.345 1.00 56.72 106 ALA A C 1
ATOM 832 O O . ALA A 1 106 ? -7.585 11.725 25.446 1.00 56.72 106 ALA A O 1
ATOM 833 N N . ILE A 1 107 ? -8.130 12.940 23.631 1.00 62.50 107 ILE A N 1
ATOM 834 C CA . ILE A 1 107 ? -9.475 13.318 24.083 1.00 62.50 107 ILE A CA 1
ATOM 835 C C . ILE A 1 107 ? -10.407 12.095 24.113 1.00 62.50 107 ILE A C 1
ATOM 837 O O . ILE A 1 107 ? -11.107 11.900 25.105 1.00 62.50 107 ILE A O 1
ATOM 841 N N . ASP A 1 108 ? -10.381 11.238 23.086 1.00 61.34 108 ASP A N 1
ATOM 842 C CA . ASP A 1 108 ? -11.188 10.005 23.052 1.00 61.34 108 ASP A CA 1
ATOM 843 C C . ASP A 1 108 ? -10.740 8.978 24.109 1.00 61.34 108 ASP A C 1
ATOM 845 O O . ASP A 1 108 ? -11.577 8.333 24.743 1.00 61.34 108 ASP A O 1
ATOM 849 N N . VAL A 1 109 ? -9.430 8.841 24.353 1.00 56.06 109 VAL A N 1
ATOM 850 C CA . VAL A 1 109 ? -8.903 7.963 25.414 1.00 56.06 109 VAL A CA 1
ATOM 851 C C . VAL A 1 109 ? -9.268 8.490 26.803 1.00 56.06 109 VAL A C 1
ATOM 853 O O . VAL A 1 109 ? -9.617 7.688 27.668 1.00 56.06 109 VAL A O 1
ATOM 856 N N . LEU A 1 110 ? -9.244 9.810 27.023 1.00 58.97 110 LEU A N 1
ATOM 857 C CA . LEU A 1 110 ? -9.722 10.398 28.278 1.00 58.97 110 LEU A CA 1
ATOM 858 C C . LEU A 1 110 ? -11.213 10.112 28.487 1.00 58.97 110 LEU A C 1
ATOM 860 O O . LEU A 1 110 ? -11.619 9.727 29.577 1.00 58.97 110 LEU A O 1
ATOM 864 N N . LYS A 1 111 ? -12.024 10.268 27.437 1.00 61.53 111 LYS A N 1
ATOM 865 C CA . LYS A 1 111 ? -13.478 10.105 27.516 1.00 61.53 111 LYS A CA 1
ATOM 866 C C . LYS A 1 111 ? -13.898 8.673 27.865 1.00 61.53 111 LYS A C 1
ATOM 868 O O . LYS A 1 111 ? -14.831 8.499 28.632 1.00 61.53 111 LYS A O 1
ATOM 873 N N . ASN A 1 112 ? -13.173 7.669 27.371 1.00 58.66 112 ASN A N 1
ATOM 874 C CA . ASN A 1 112 ? -13.450 6.257 27.658 1.00 58.66 112 ASN A CA 1
ATOM 875 C C . ASN A 1 112 ? -12.932 5.763 29.025 1.00 58.66 112 ASN A C 1
ATOM 877 O O . ASN A 1 112 ? -13.262 4.648 29.408 1.00 58.66 112 ASN A O 1
ATOM 881 N N . ASN A 1 113 ? -12.093 6.534 29.731 1.00 55.75 113 ASN A N 1
ATOM 882 C CA . ASN A 1 113 ? -11.545 6.157 31.048 1.00 55.75 113 ASN A CA 1
ATOM 883 C C . ASN A 1 113 ? -12.115 6.994 32.212 1.00 55.75 113 ASN A C 1
ATOM 885 O O . ASN A 1 113 ? -11.690 6.808 33.351 1.00 55.75 113 ASN A O 1
ATOM 889 N N . ILE A 1 114 ? -13.007 7.952 31.932 1.00 57.00 114 ILE A N 1
ATOM 890 C CA . ILE A 1 114 ? -13.628 8.841 32.935 1.00 57.00 114 ILE A CA 1
ATOM 891 C C . ILE A 1 114 ? -15.134 8.534 33.121 1.00 57.00 114 ILE A C 1
ATOM 893 O O . ILE A 1 114 ? -15.753 9.074 34.036 1.00 57.00 114 ILE A O 1
ATOM 897 N N . GLU A 1 115 ? -15.713 7.636 32.317 1.00 44.16 115 GLU A N 1
ATOM 898 C CA . GLU A 1 115 ? -17.007 6.980 32.600 1.00 44.16 115 GLU A CA 1
ATOM 899 C C . GLU A 1 115 ? -16.795 5.669 33.370 1.00 44.16 115 GLU A C 1
ATOM 901 O O . GLU A 1 115 ? -17.633 5.373 34.253 1.00 44.16 115 GLU A O 1
#

Sequence (115 aa):
MKMRLIGTLFGAMWAYITYLAVSDNVYHTFGMLVPWILFFGYLKSLSQWGYAATVACFTPVIITLGRIPYGDTLPAGNYALLRIEENLVGIAVAIVLTIIIFPVFAIDVLKNNIE

InterPro domains:
  IPR049453 Integral membrane bound transporter domain [PF13515] (2-96)

pLDDT: mean 71.41, std 10.98, range [44.16, 87.44]

Secondary structure (DSSP, 8-state):
-HHHHHHHHHHHHHHHHHHHHHTT-HHHHHHHHHHHHHHHHHHHTSTTTHHHHHHHHHHHHHHHHHHS--SS---THHHHHHHHHHHHHHHHHHHHIIIIIS-HHHHHHHHHH--

Radius of gyration: 17.3 Å; chains: 1; bounding box: 32×32×59 Å

=== Feature glossary ===
A reading guide for the features in this record.

Start from the sequence.

  · Sequence gives the chain of amino acids in standard one-letter code (A=alanine, C=cysteine, …, Y=tyrosine), read N→C. It is the only feature that is directly encoded by the gene; all structural features are derived from the folded form of this sequence.

Fold it, and you get atomic coordinates and the backbone conformation that goes with them.

  · The mmCIF table is the protein's shape written out atom by atom. For each backbone N, Cα, C, and carbonyl O, it records an (x, y, z) coordinate triple in Å plus the residue type, chain letter, and residue number.

  · Backbone dihedral angles. Every residue except chain termini has a φ (preceding-C → N → Cα → C) and a ψ (N → Cα → C → next-N). They are reported in degrees following the IUPAC sign convention. Secondary structure is essentially a statement about which (φ, ψ) basin each residue occupies.

  · DSSP 8-state secondary structure assigns each residue one of H (α-helix), G (3₁₀-helix), I (π-helix), E (extended β-strand), B (isolated β-bridge), T (hydrogen-bonded turn), S (bend), or '-' (coil). The assignment is computed from backbone hydrogen-bond geometry via the Kabsch–Sander algorithm.

  · P-SEA three-state annotation labels each residue as helix, strand, or coil based purely on the geometry of the Cα trace. It serves as a fallback when the full backbone (and thus DSSP) is unavailable.

Summarize the fold with a handful of shape descriptors and a per-residue structural alphabet.

  · Radius of gyration (Rg) is the root-mean-square distance of Cα atoms from their centroid — a single number for overall size and compactness. A globular domain of N residues has Rg ≈ 2.2·N^0.38 Å; an extended or disordered chain has a much larger Rg. The Cα contact count is the number of residue pairs whose Cα atoms are within 8 Å and are more than four positions apart in sequence — a standard proxy for tertiary packing density. The bounding box is the smallest axis-aligned box enclosing all Cα atoms.

  · Foldseek's 3Di representation compresses backbone geometry into a per-residue letter drawn from a learned twenty-state alphabet. It captures the tertiary interaction pattern around each residue — which residues are packed against it in space, regardless of where they are in sequence.

  · Accessible surface area quantifies burial. A residue with SASA near zero is packed into the hydrophobic core; one with SASA >100 Å² sits on the surface. Computed here via the Shrake–Rupley numerical algorithm with a 1.4 Å probe.

Ask how reliable the model is.

  · For AlphaFold models, the B-factor field carries pLDDT — the model's own estimate of local accuracy on a 0–100 scale. Regions with pLDDT<50 should be treated as essentially unmodeled; they often correspond to intrinsically disordered segments.

  · For experimental (PDB) structures, the B-factor (temperature factor) quantifies the positional spread of each atom in the crystal — a combination of thermal vibration and static disorder — in units of Å². High B-factors mark flexible loops or poorly resolved regions; low B-factors mark the rigid, well-ordered core.

  · PAE(i, j) answers: if I align the predicted and true structures on residue i, how far off (in Å) do I expect residue j to be? A block-diagonal PAE matrix with low values on the blocks and high values off-diagonal is the signature of a multi-domain protein with confidently predicted domains but uncertain inter-domain orientation.

Place it in context: what it resembles, what it is annotated as, and how it looks.

  · Structural nearest neighbors (via Foldseek easy-search vs the PDB). Reported per hit: target PDB id, E-value, and alignment TM-score. A TM-score above ~0.5 is the conventional threshold for 'same fold'.

  · Functional annotations link the protein to curated databases. InterPro entries identify conserved domains and families by matching the sequence against member-database signatures (Pfam, PROSITE, CDD, …). Gene Ontology (GO) terms describe molecular function, biological process, and cellular component in a controlled vocabulary. CATH places the structure in a hierarchical fold classification (Class/Architecture/Topology/Homologous-superfamily). The organism is the source species.

  · Plot images: a contact map (which residues are close in 3D, as an N×N binary image), a Ramachandran scatter (backbone torsion angles, revealing secondary-structure composition at a glance), and — for AlphaFold structures — a PAE heatmap (pairwise prediction confidence).

  · Structure images are PyMOL renders from six orthogonal camera directions. Cartoon representation draws helices as coils and strands as arrows; sticks shows the backbone as bonds; surface shows the solvent-excluded envelope. Rainbow coloring maps sequence position to hue (blue→red, N→C); chain coloring assigns a distinct color per polyp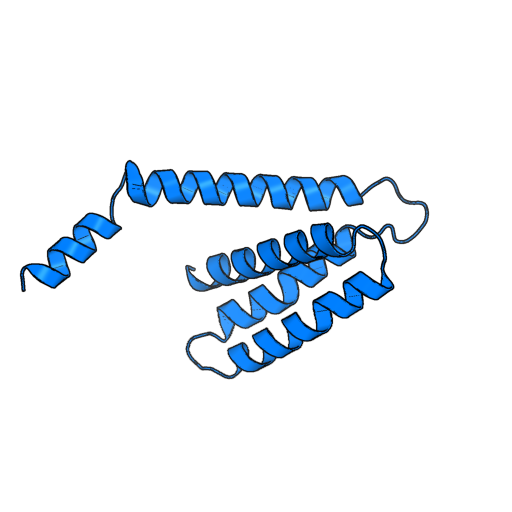eptide.